Protein AF-T1A4I3-F1 (afdb_monomer_lite)

Sequence (68 aa):
ALYLETFAAHGNLAALSAEFFAHLGAALPGQVWLALAWRGARMVAMALFLSSSSTLYGRYWGSRENAP

InterPro domains:
  IPR007434 Peptidogalycan biosysnthesis/recognition [PF04339] (2-67)
  IPR007434 Peptidogalycan biosysnthesis/recognition [PTHR47017] (2-66)
  IPR016181 Acyl-CoA N-acyltransferase [SSF55729] (1-67)

Structure (mmCIF, N/CA/C/O backbone):
data_AF-T1A4I3-F1
#
_entry.id   AF-T1A4I3-F1
#
loop_
_atom_site.group_PDB
_atom_site.id
_atom_site.type_symbol
_atom_site.label_atom_id
_atom_site.label_alt_id
_atom_site.label_comp_id
_atom_site.label_asym_id
_atom_site.label_entity_id
_atom_site.label_seq_id
_atom_site.pdbx_PDB_ins_code
_atom_site.Cartn_x
_atom_site.Cartn_y
_atom_site.Cartn_z
_atom_site.occupancy
_atom_site.B_iso_or_equiv
_atom_site.auth_seq_id
_atom_site.auth_comp_id
_atom_site.auth_asym_id
_atom_site.auth_atom_id
_atom_site.pdbx_PDB_model_num
A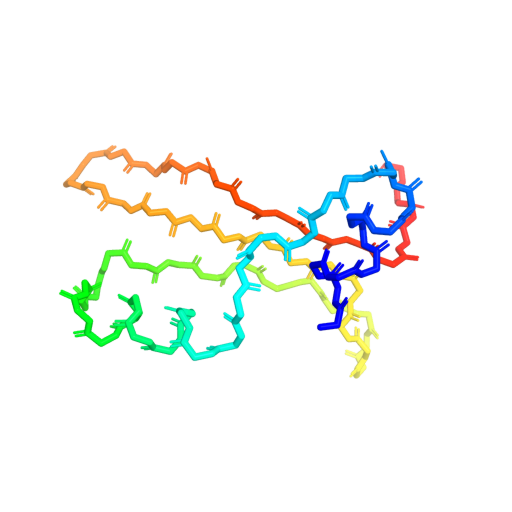TOM 1 N N . ALA A 1 1 ? 8.080 -2.466 -6.197 1.00 72.81 1 ALA A N 1
ATOM 2 C CA . ALA A 1 1 ? 8.275 -2.260 -7.647 1.00 72.81 1 ALA A CA 1
ATOM 3 C C . ALA A 1 1 ? 7.482 -1.051 -8.147 1.00 72.81 1 ALA A C 1
ATOM 5 O O . ALA A 1 1 ? 8.101 -0.025 -8.361 1.00 72.81 1 ALA A O 1
ATOM 6 N N . LEU A 1 2 ? 6.142 -1.099 -8.199 1.00 82.12 2 LEU A N 1
ATOM 7 C CA . LEU A 1 2 ? 5.299 0.027 -8.653 1.00 82.12 2 LEU A CA 1
ATOM 8 C C . LEU A 1 2 ? 5.551 1.354 -7.911 1.00 82.12 2 LEU A C 1
ATOM 10 O O . LEU A 1 2 ? 5.731 2.382 -8.549 1.00 82.12 2 LEU A O 1
ATOM 14 N N . TYR A 1 3 ? 5.630 1.320 -6.576 1.00 79.50 3 TYR A N 1
ATOM 15 C CA . TYR A 1 3 ? 5.974 2.488 -5.751 1.00 79.50 3 TYR A CA 1
ATOM 16 C C . TYR A 1 3 ? 7.325 3.116 -6.142 1.00 79.50 3 TYR A C 1
ATOM 18 O O . TYR A 1 3 ? 7.409 4.317 -6.377 1.00 79.50 3 TYR A O 1
ATOM 26 N N . LEU A 1 4 ? 8.371 2.291 -6.276 1.00 79.50 4 LEU A N 1
ATOM 27 C CA . LEU A 1 4 ? 9.716 2.746 -6.649 1.00 79.50 4 LEU A CA 1
ATOM 28 C C . LEU A 1 4 ? 9.738 3.349 -8.057 1.00 79.50 4 LEU A C 1
ATOM 30 O O . LEU A 1 4 ? 10.320 4.406 -8.263 1.00 79.50 4 LEU A O 1
ATOM 34 N N . GLU A 1 5 ? 9.086 2.687 -9.012 1.00 80.69 5 GLU A N 1
ATOM 35 C CA . GLU A 1 5 ? 9.036 3.124 -10.410 1.00 80.69 5 GLU A CA 1
ATOM 36 C C . GLU A 1 5 ? 8.313 4.462 -10.559 1.00 80.69 5 GLU A C 1
ATOM 38 O O . GLU A 1 5 ? 8.790 5.349 -11.260 1.00 80.69 5 GLU A O 1
ATOM 43 N N . THR A 1 6 ? 7.196 4.645 -9.854 1.00 79.75 6 THR A N 1
ATOM 44 C CA . THR A 1 6 ? 6.466 5.915 -9.865 1.00 79.75 6 THR A CA 1
ATOM 45 C C . THR A 1 6 ? 7.283 7.045 -9.249 1.00 79.75 6 THR A C 1
ATOM 47 O O . THR A 1 6 ? 7.329 8.133 -9.817 1.00 79.75 6 THR A O 1
ATOM 50 N N . PHE A 1 7 ? 7.967 6.804 -8.131 1.00 80.69 7 PHE A N 1
ATOM 51 C CA . PHE A 1 7 ? 8.813 7.820 -7.501 1.00 80.69 7 PHE A CA 1
ATOM 52 C C . PHE A 1 7 ? 10.018 8.188 -8.374 1.00 80.69 7 PHE A C 1
ATOM 54 O O . PHE A 1 7 ? 10.279 9.376 -8.566 1.00 80.69 7 PHE A O 1
ATOM 61 N N . ALA A 1 8 ? 10.667 7.198 -8.996 1.00 75.62 8 ALA A N 1
ATOM 62 C CA . ALA A 1 8 ? 11.735 7.423 -9.967 1.00 75.62 8 ALA A CA 1
ATOM 63 C C . ALA A 1 8 ? 11.258 8.258 -11.170 1.00 75.62 8 ALA A C 1
ATOM 65 O O . ALA A 1 8 ? 11.952 9.183 -11.583 1.00 75.62 8 ALA A O 1
ATOM 66 N N . ALA A 1 9 ? 10.055 7.988 -11.690 1.00 75.38 9 ALA A N 1
ATOM 67 C CA . ALA A 1 9 ? 9.484 8.724 -12.819 1.00 75.38 9 ALA A CA 1
ATOM 68 C C . ALA A 1 9 ? 9.151 10.194 -12.497 1.00 75.38 9 ALA A C 1
ATOM 70 O O . ALA A 1 9 ? 9.168 11.030 -13.396 1.00 75.38 9 ALA A O 1
ATOM 71 N N . HIS A 1 10 ? 8.870 10.519 -11.231 1.00 76.62 10 HIS A N 1
ATOM 72 C CA . HIS A 1 10 ? 8.507 11.874 -10.793 1.00 76.62 10 HIS A CA 1
ATOM 73 C C . HIS A 1 10 ? 9.652 12.603 -10.063 1.00 76.62 10 HIS A C 1
ATOM 75 O O . HIS A 1 10 ? 9.422 13.657 -9.476 1.00 76.62 10 HIS A O 1
ATOM 81 N N . GLY A 1 11 ? 10.874 12.051 -10.071 1.00 70.00 11 GLY A N 1
ATOM 82 C CA . GLY A 1 11 ? 12.053 12.663 -9.443 1.00 70.00 11 GLY A CA 1
ATOM 83 C C . GLY A 1 11 ? 12.022 12.703 -7.910 1.00 70.00 11 GLY A C 1
ATOM 84 O O . GLY A 1 11 ? 12.800 13.433 -7.301 1.00 70.00 11 GLY A O 1
ATOM 85 N N . ASN A 1 12 ? 11.138 11.928 -7.278 1.00 70.81 12 ASN A N 1
ATOM 86 C CA . ASN A 1 12 ? 10.995 11.882 -5.826 1.00 70.81 12 ASN A CA 1
ATOM 87 C C . ASN A 1 12 ? 11.804 10.727 -5.226 1.00 70.81 12 ASN A C 1
ATOM 89 O O . ASN A 1 12 ? 11.885 9.637 -5.793 1.00 70.81 12 ASN A O 1
ATOM 93 N N . LEU A 1 13 ? 12.350 10.932 -4.025 1.00 74.06 13 LEU A N 1
ATOM 94 C CA . LEU A 1 13 ? 12.986 9.855 -3.270 1.00 74.06 13 LEU A CA 1
ATOM 95 C C . LEU A 1 13 ? 11.909 8.902 -2.741 1.00 74.06 13 LEU A C 1
ATOM 97 O O . LEU A 1 13 ? 11.033 9.303 -1.972 1.00 74.06 13 LEU A O 1
ATOM 101 N N . ALA A 1 14 ? 11.991 7.630 -3.123 1.00 79.06 14 ALA A N 1
ATOM 102 C CA . ALA A 1 14 ? 11.197 6.579 -2.504 1.00 79.06 14 ALA A CA 1
ATOM 103 C C . ALA A 1 14 ? 11.660 6.365 -1.054 1.00 79.06 14 ALA A C 1
ATOM 105 O O . ALA A 1 14 ? 12.552 5.568 -0.778 1.00 79.06 14 ALA A O 1
ATOM 106 N N . ALA A 1 15 ? 11.066 7.119 -0.131 1.00 79.88 15 ALA A N 1
ATOM 107 C CA . ALA A 1 15 ? 11.471 7.152 1.271 1.00 79.88 15 ALA A CA 1
ATOM 108 C C . ALA A 1 15 ? 11.092 5.884 2.056 1.00 79.88 15 ALA A C 1
ATOM 110 O O . ALA A 1 15 ? 11.627 5.656 3.138 1.00 79.88 15 ALA A O 1
ATOM 111 N N . LEU A 1 16 ? 10.160 5.072 1.545 1.00 86.56 16 LEU A N 1
ATOM 112 C CA . LEU A 1 16 ? 9.648 3.902 2.256 1.00 86.56 16 LEU A CA 1
ATOM 113 C C . LEU A 1 16 ? 10.249 2.595 1.736 1.00 86.56 16 LEU A C 1
ATOM 115 O O . LEU A 1 16 ? 10.218 2.305 0.538 1.00 86.56 16 LEU A O 1
ATOM 119 N N . SER A 1 17 ? 10.751 1.779 2.663 1.00 88.31 17 SER A N 1
ATOM 120 C CA . SER A 1 17 ? 11.296 0.452 2.381 1.00 88.31 17 SER A CA 1
ATOM 121 C C . SER A 1 17 ? 10.217 -0.636 2.427 1.00 88.31 17 SER A C 1
ATOM 123 O O . SER A 1 17 ? 9.132 -0.454 2.982 1.00 88.31 17 SER A O 1
ATOM 125 N N . ALA A 1 18 ? 10.525 -1.813 1.877 1.00 88.69 18 ALA A N 1
ATOM 126 C CA . ALA A 1 18 ? 9.661 -2.989 2.004 1.00 88.69 18 ALA A CA 1
ATOM 127 C C . ALA A 1 18 ? 9.421 -3.378 3.477 1.00 88.69 18 ALA A C 1
ATOM 129 O O . ALA A 1 18 ? 8.298 -3.709 3.852 1.00 88.69 18 ALA A O 1
ATOM 130 N N . GLU A 1 19 ? 10.458 -3.279 4.313 1.00 92.56 19 GLU A N 1
ATOM 131 C CA . GLU A 1 19 ? 10.386 -3.553 5.753 1.00 92.56 19 GLU A CA 1
ATOM 132 C C . GLU A 1 19 ? 9.435 -2.593 6.468 1.00 92.56 19 GLU A C 1
ATOM 134 O O . GLU A 1 19 ? 8.661 -3.026 7.319 1.00 92.56 19 GLU A O 1
ATOM 139 N N . PHE A 1 20 ? 9.421 -1.314 6.078 1.00 92.25 20 PHE A N 1
ATOM 140 C CA . PHE A 1 20 ? 8.463 -0.350 6.611 1.00 92.25 20 PHE A CA 1
ATOM 141 C C . PHE A 1 20 ? 7.021 -0.771 6.314 1.00 92.25 20 PHE A C 1
ATOM 143 O O . PHE A 1 20 ? 6.185 -0.756 7.212 1.00 92.25 20 PHE A O 1
ATOM 150 N N . PHE A 1 21 ? 6.717 -1.188 5.080 1.00 91.31 21 PHE A N 1
ATOM 151 C CA . PHE A 1 21 ? 5.364 -1.635 4.730 1.00 91.31 21 PHE A CA 1
ATOM 152 C C . PHE A 1 21 ? 4.956 -2.908 5.482 1.00 91.31 21 PHE A C 1
ATOM 154 O O . PHE A 1 21 ? 3.816 -3.004 5.938 1.00 91.31 21 PHE A O 1
ATOM 161 N N . ALA A 1 22 ? 5.876 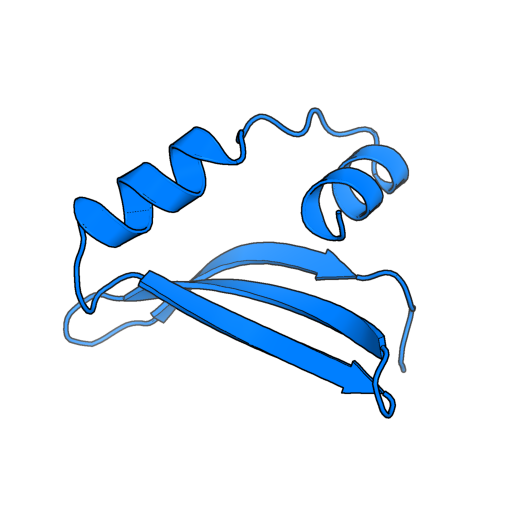-3.861 5.651 1.00 92.06 22 ALA A N 1
ATOM 162 C CA . ALA A 1 22 ? 5.627 -5.066 6.440 1.00 92.06 22 ALA A CA 1
ATOM 163 C C . ALA A 1 22 ? 5.358 -4.726 7.916 1.00 92.06 22 ALA A C 1
ATOM 165 O O . ALA A 1 22 ? 4.378 -5.197 8.495 1.00 92.06 22 ALA A O 1
ATOM 166 N N . HIS A 1 23 ? 6.183 -3.855 8.502 1.00 95.00 23 HIS A N 1
ATOM 167 C CA . HIS A 1 23 ? 5.994 -3.369 9.864 1.00 95.00 23 HIS A CA 1
ATOM 168 C C . HIS A 1 23 ? 4.659 -2.637 10.027 1.00 95.00 23 HIS A C 1
ATOM 170 O O . HIS A 1 23 ? 3.928 -2.906 10.974 1.00 95.00 23 HIS A O 1
ATOM 176 N N . LEU A 1 24 ? 4.307 -1.760 9.085 1.00 94.00 24 LEU A N 1
ATOM 177 C CA . LEU A 1 24 ? 3.066 -0.990 9.107 1.00 94.00 24 LEU A CA 1
ATOM 178 C C . LEU A 1 24 ? 1.832 -1.901 9.160 1.00 94.00 24 LEU A C 1
ATOM 180 O O . LEU A 1 24 ? 0.941 -1.672 9.975 1.00 94.00 24 LEU A O 1
ATOM 184 N N . GLY A 1 25 ? 1.796 -2.952 8.334 1.00 93.62 25 GLY A N 1
ATOM 185 C CA . GLY A 1 25 ? 0.702 -3.928 8.334 1.00 93.62 25 GLY A CA 1
ATOM 186 C C . GLY A 1 25 ? 0.583 -4.710 9.646 1.00 93.62 25 GLY A C 1
ATOM 187 O O . GLY A 1 25 ? -0.529 -4.997 10.086 1.00 93.62 25 GLY A O 1
ATOM 188 N N . ALA A 1 26 ? 1.710 -5.012 10.295 1.00 96.12 26 ALA A N 1
ATOM 189 C CA . ALA A 1 26 ? 1.730 -5.690 11.590 1.00 96.12 26 ALA A CA 1
ATOM 190 C C . ALA A 1 26 ? 1.357 -4.762 12.760 1.00 96.12 26 ALA A C 1
ATOM 192 O O . ALA A 1 26 ? 0.661 -5.183 13.680 1.00 96.12 26 ALA A O 1
ATOM 193 N N . ALA A 1 27 ? 1.809 -3.507 12.730 1.00 97.00 27 ALA A N 1
ATOM 194 C CA . ALA A 1 27 ? 1.581 -2.528 13.791 1.00 97.00 27 ALA A CA 1
ATOM 195 C C . ALA A 1 27 ? 0.148 -1.969 13.792 1.00 97.00 27 ALA A C 1
ATOM 197 O O . ALA A 1 27 ? -0.355 -1.577 14.844 1.00 97.00 27 ALA A O 1
ATOM 198 N N . LEU A 1 28 ? -0.512 -1.931 12.629 1.00 95.25 28 LEU A N 1
ATOM 199 C CA . LEU A 1 28 ? -1.861 -1.384 12.447 1.00 95.25 28 LEU A CA 1
ATOM 200 C C . LEU A 1 28 ? -2.799 -2.409 11.779 1.00 95.25 28 LEU A C 1
ATOM 202 O O . LEU A 1 28 ? -3.310 -2.169 10.677 1.00 95.25 28 LEU A O 1
ATOM 206 N N . PRO A 1 29 ? -3.054 -3.561 12.425 1.00 94.31 29 PRO A N 1
ATOM 207 C CA . PRO A 1 29 ? -3.880 -4.608 11.841 1.00 94.31 29 PRO A CA 1
ATOM 208 C C . PRO A 1 29 ? -5.303 -4.095 11.584 1.00 94.31 29 PRO A C 1
ATOM 210 O O . PRO A 1 29 ? -5.888 -3.387 12.403 1.00 94.31 29 PRO A O 1
ATOM 213 N N . GLY A 1 30 ? -5.852 -4.428 10.415 1.00 94.75 30 GLY A N 1
ATOM 214 C CA . GLY A 1 30 ? -7.191 -3.996 9.995 1.00 94.75 30 GLY A CA 1
ATOM 215 C C . GLY A 1 30 ? -7.315 -2.514 9.616 1.00 94.75 30 GLY A C 1
ATOM 216 O O . GLY A 1 30 ? -8.400 -2.083 9.236 1.00 94.75 30 GLY A O 1
ATOM 217 N N . GLN A 1 31 ? -6.229 -1.737 9.692 1.00 97.00 31 GLN A N 1
ATOM 218 C CA . GLN A 1 31 ? -6.220 -0.307 9.360 1.00 97.00 31 GLN A CA 1
ATOM 219 C C . GLN A 1 31 ? -5.351 0.037 8.147 1.00 97.00 31 GLN A C 1
ATOM 221 O O . GLN A 1 31 ? -5.264 1.201 7.759 1.00 97.00 31 GLN A O 1
ATOM 226 N N . VAL A 1 32 ? -4.710 -0.959 7.535 1.00 96.56 32 VAL A N 1
ATOM 227 C CA . VAL A 1 32 ? -3.851 -0.798 6.359 1.00 96.56 32 VAL A CA 1
ATOM 228 C C . VAL A 1 32 ? -4.485 -1.535 5.191 1.00 96.56 32 VAL A C 1
ATOM 230 O O . VAL A 1 32 ? -4.746 -2.734 5.278 1.00 96.56 32 VAL A O 1
ATOM 2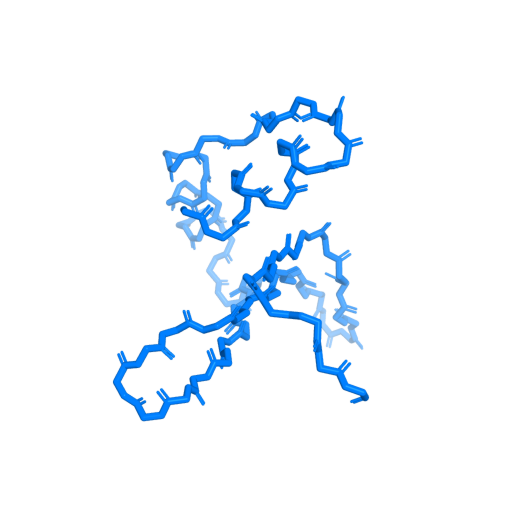33 N N . TRP A 1 33 ? -4.703 -0.822 4.090 1.00 95.25 33 TRP A N 1
ATOM 234 C CA . TRP A 1 33 ? -5.392 -1.351 2.917 1.00 95.25 33 TRP A CA 1
ATOM 235 C C . TRP A 1 33 ? -4.551 -1.181 1.660 1.00 95.25 33 TRP A C 1
ATOM 237 O O . TRP A 1 33 ? -3.963 -0.124 1.427 1.00 95.25 33 TRP A O 1
ATOM 247 N N . LEU A 1 34 ? -4.544 -2.217 0.823 1.00 94.12 34 LEU A N 1
ATOM 248 C CA . LEU A 1 34 ? -3.895 -2.232 -0.484 1.00 94.12 34 LEU A CA 1
ATOM 249 C C . LEU A 1 34 ? -4.941 -2.509 -1.560 1.00 94.12 34 LEU A C 1
ATOM 251 O O . LEU A 1 34 ? -5.536 -3.584 -1.590 1.00 94.12 34 LEU A O 1
ATOM 255 N N . ALA A 1 35 ? -5.132 -1.552 -2.462 1.00 95.00 35 ALA A N 1
ATOM 256 C CA . ALA A 1 35 ? -5.848 -1.779 -3.708 1.00 95.00 35 ALA A CA 1
ATOM 257 C C . ALA A 1 35 ? -4.830 -2.109 -4.800 1.00 95.00 35 ALA A C 1
ATOM 259 O O . ALA A 1 35 ? -3.874 -1.358 -4.996 1.00 95.00 35 ALA A O 1
ATOM 260 N N . LEU A 1 36 ? -5.033 -3.221 -5.506 1.00 94.69 36 LEU A N 1
ATOM 261 C CA . LEU A 1 36 ? -4.156 -3.679 -6.583 1.00 94.69 36 LEU A CA 1
ATOM 262 C C . LEU A 1 36 ? -4.946 -3.749 -7.888 1.00 94.69 36 LEU A C 1
ATOM 264 O O . LEU A 1 36 ? -6.025 -4.339 -7.929 1.00 94.69 36 LEU A O 1
ATOM 268 N N . ALA A 1 37 ? -4.391 -3.189 -8.957 1.00 94.62 37 ALA A N 1
ATOM 269 C CA . ALA A 1 37 ? -4.950 -3.290 -10.297 1.00 94.62 37 ALA A CA 1
ATOM 270 C C . ALA A 1 37 ? -4.162 -4.312 -11.117 1.00 94.62 37 ALA A C 1
ATOM 272 O O . ALA A 1 37 ? -2.927 -4.273 -11.165 1.00 94.62 37 ALA A O 1
ATOM 273 N N . TRP A 1 38 ? -4.887 -5.197 -11.796 1.00 93.81 38 TRP A N 1
ATOM 274 C CA . TRP A 1 38 ? -4.323 -6.291 -12.578 1.00 93.81 38 TRP A CA 1
ATOM 275 C C . TRP A 1 38 ? -4.829 -6.248 -14.018 1.00 93.81 38 TRP A C 1
ATOM 277 O O . TRP A 1 38 ? -6.006 -5.998 -14.270 1.00 93.81 38 TRP A O 1
ATOM 287 N N . ARG A 1 39 ? -3.934 -6.540 -14.962 1.00 92.19 39 ARG A N 1
ATOM 288 C CA . ARG A 1 39 ? -4.242 -6.810 -16.367 1.00 92.19 39 ARG A CA 1
ATOM 289 C C . ARG A 1 39 ? -3.784 -8.230 -16.677 1.00 92.19 39 ARG A C 1
ATOM 291 O O . ARG A 1 39 ? -2.591 -8.491 -16.842 1.00 92.19 39 ARG A O 1
ATOM 298 N N . GLY A 1 40 ? -4.733 -9.163 -16.690 1.00 93.25 40 GLY A N 1
ATOM 299 C CA . GLY A 1 40 ? -4.409 -10.590 -16.672 1.00 93.25 40 GLY A CA 1
ATOM 300 C C . GLY A 1 40 ? -3.566 -10.932 -15.438 1.00 93.25 40 GLY A C 1
ATOM 301 O O . GLY A 1 40 ? -3.915 -10.552 -14.325 1.00 93.25 40 GLY A O 1
ATOM 302 N N . ALA A 1 41 ? -2.426 -11.593 -15.640 1.00 93.81 41 ALA A N 1
ATOM 303 C CA . ALA A 1 41 ? -1.499 -11.954 -14.562 1.00 93.81 41 ALA A CA 1
ATOM 304 C C . ALA A 1 41 ? -0.533 -10.826 -14.146 1.00 93.81 41 ALA A C 1
ATOM 306 O O . ALA A 1 41 ? 0.262 -11.000 -13.224 1.00 93.81 41 ALA A O 1
ATOM 307 N N . ARG A 1 42 ? -0.551 -9.671 -14.825 1.00 91.19 42 ARG A N 1
ATOM 308 C CA . ARG A 1 42 ? 0.371 -8.566 -14.546 1.00 91.19 42 ARG A CA 1
ATOM 309 C C . ARG A 1 42 ? -0.287 -7.530 -13.643 1.00 91.19 42 ARG A C 1
ATOM 311 O O . ARG A 1 42 ? -1.304 -6.949 -14.005 1.00 91.19 42 ARG A O 1
ATOM 318 N N . MET A 1 43 ? 0.343 -7.233 -12.510 1.00 92.81 43 MET A N 1
ATOM 319 C CA . MET A 1 43 ? -0.026 -6.084 -11.683 1.00 92.81 43 MET A CA 1
ATOM 320 C C . MET A 1 43 ? 0.444 -4.786 -12.359 1.00 92.81 43 MET A C 1
ATOM 322 O O . MET A 1 43 ? 1.632 -4.643 -12.678 1.00 92.81 43 MET A O 1
ATOM 326 N N . VAL A 1 44 ? -0.485 -3.857 -12.589 1.00 93.75 44 VAL A N 1
ATOM 327 C CA . VAL A 1 44 ? -0.254 -2.621 -13.361 1.00 93.75 44 VAL A CA 1
ATOM 328 C C . VAL A 1 44 ? -0.275 -1.360 -12.500 1.00 93.75 44 VAL A C 1
ATOM 330 O O . VAL A 1 44 ? 0.467 -0.428 -12.797 1.00 93.75 44 VAL A O 1
ATOM 333 N N . ALA A 1 45 ? -1.044 -1.351 -11.408 1.00 93.75 45 ALA A N 1
ATOM 334 C CA . ALA A 1 45 ? -1.090 -0.239 -10.462 1.00 93.75 45 ALA A CA 1
ATOM 335 C C . ALA A 1 45 ? -1.401 -0.713 -9.036 1.00 93.75 45 ALA A C 1
ATOM 337 O O . ALA A 1 45 ? -1.880 -1.828 -8.820 1.00 93.75 45 ALA A O 1
ATOM 338 N N . MET A 1 46 ? -1.116 0.144 -8.060 1.00 94.00 46 MET A N 1
ATOM 339 C CA . MET A 1 46 ? -1.436 -0.066 -6.653 1.00 94.00 46 MET A CA 1
ATOM 340 C C . MET A 1 46 ? -1.742 1.259 -5.951 1.00 94.00 46 MET A C 1
ATOM 342 O O . MET A 1 46 ? -1.179 2.298 -6.302 1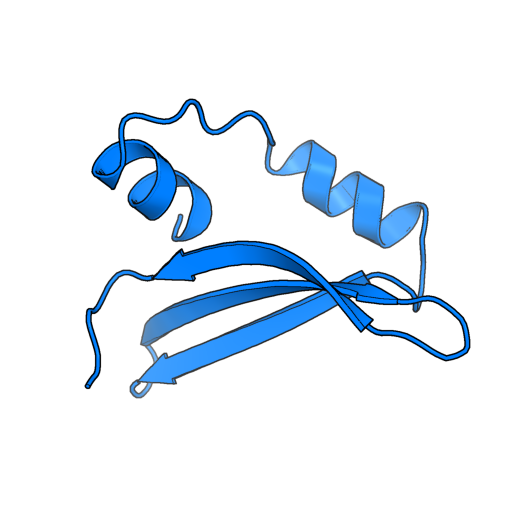.00 94.00 46 MET A O 1
ATOM 346 N N . ALA A 1 47 ? -2.562 1.203 -4.905 1.00 93.81 47 ALA A N 1
ATOM 347 C CA . ALA A 1 47 ? -2.755 2.288 -3.948 1.00 93.81 47 ALA A CA 1
ATOM 348 C C . ALA A 1 47 ? -2.755 1.747 -2.507 1.00 93.81 47 ALA A C 1
ATOM 350 O O . ALA A 1 47 ? -3.347 0.705 -2.226 1.00 93.81 47 ALA A O 1
ATOM 351 N N . LEU A 1 48 ? -2.051 2.443 -1.614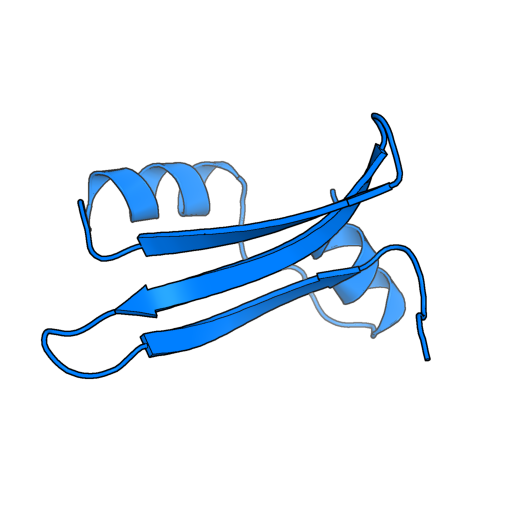 1.00 94.31 48 LEU A N 1
ATOM 352 C CA . LEU A 1 48 ? -1.977 2.181 -0.182 1.00 94.31 48 LEU A CA 1
ATOM 353 C C . LEU A 1 48 ? -2.815 3.220 0.553 1.00 94.31 48 LEU A C 1
ATOM 355 O O . LEU A 1 48 ? -2.645 4.433 0.360 1.00 94.31 48 LEU A O 1
ATOM 359 N N . PHE A 1 49 ? -3.643 2.726 1.462 1.00 96.00 49 PHE A N 1
ATOM 360 C CA . PHE A 1 49 ? -4.495 3.537 2.306 1.00 96.00 49 PHE A CA 1
ATOM 361 C C . PHE A 1 49 ? -4.328 3.168 3.774 1.00 96.00 49 PHE A C 1
ATOM 363 O O . PHE A 1 49 ? -4.032 2.024 4.121 1.00 96.00 49 PHE A O 1
ATOM 370 N N . LEU A 1 50 ? -4.580 4.154 4.627 1.00 96.44 50 LEU A N 1
ATOM 371 C CA . LEU A 1 50 ? -4.810 3.955 6.052 1.00 96.44 50 LEU A CA 1
ATOM 372 C C . LEU A 1 50 ? -6.277 4.239 6.350 1.00 96.44 50 LEU A C 1
ATOM 374 O O . LEU A 1 50 ? -6.843 5.142 5.738 1.00 96.44 50 LEU A O 1
ATOM 378 N N . SER A 1 51 ? -6.893 3.520 7.277 1.00 96.94 51 SER A N 1
ATOM 379 C CA . SER A 1 51 ? -8.280 3.768 7.675 1.00 96.94 51 SER A CA 1
ATOM 380 C C . SER A 1 51 ? -8.399 4.117 9.151 1.00 96.94 51 SER A C 1
ATOM 382 O O . SER A 1 51 ? -7.751 3.501 9.991 1.00 96.94 51 SER A O 1
ATOM 384 N N . SER A 1 52 ? -9.281 5.064 9.458 1.00 95.50 52 SER A N 1
ATOM 385 C CA . SER A 1 52 ? -9.891 5.198 10.783 1.00 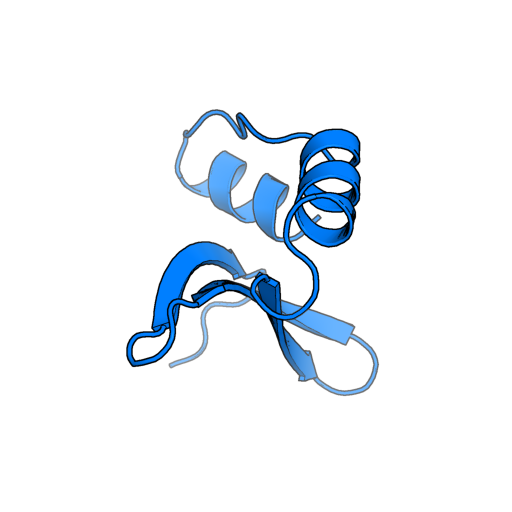95.50 52 SER A CA 1
ATOM 386 C C . SER A 1 52 ? -11.224 4.439 10.823 1.00 95.50 52 SER A C 1
ATOM 388 O O . SER A 1 52 ? -11.556 3.696 9.899 1.00 95.50 52 SER A O 1
ATOM 390 N N . SER A 1 53 ? -12.022 4.649 11.871 1.00 95.31 53 SER A N 1
ATOM 391 C CA . SER A 1 53 ? -13.375 4.091 11.975 1.00 95.31 53 SER A CA 1
ATOM 392 C C . SER A 1 53 ? -14.354 4.609 10.913 1.00 95.31 53 SER A C 1
ATOM 394 O O . SER A 1 53 ? -15.363 3.957 10.668 1.00 95.31 53 SER A O 1
ATOM 396 N N . SER A 1 54 ? -14.088 5.763 10.292 1.00 96.75 54 SER A N 1
ATOM 397 C CA . SER A 1 54 ? -15.029 6.419 9.369 1.00 96.75 54 SER A CA 1
ATOM 398 C C . SER A 1 54 ? -14.423 6.842 8.035 1.00 96.75 54 SER A C 1
ATOM 400 O O . SER A 1 54 ? -15.159 7.228 7.130 1.00 96.75 54 SER A O 1
ATOM 402 N N . THR A 1 55 ? -13.096 6.840 7.914 1.00 97.12 55 THR A N 1
ATOM 403 C CA . THR A 1 55 ? -12.416 7.519 6.810 1.00 97.12 55 THR A CA 1
ATOM 404 C C . THR A 1 55 ? -11.275 6.674 6.277 1.00 97.12 55 THR A C 1
ATOM 406 O O . THR A 1 55 ? -10.446 6.184 7.042 1.00 97.12 55 THR A O 1
ATOM 409 N N . LEU A 1 56 ? -11.203 6.558 4.951 1.00 97.00 56 LEU A N 1
ATOM 410 C CA . LEU A 1 56 ? -10.062 5.994 4.245 1.00 97.00 56 LEU A CA 1
ATOM 411 C C . LEU A 1 56 ? -9.168 7.129 3.740 1.00 97.00 56 LEU A C 1
ATOM 413 O O . LEU A 1 56 ? -9.624 8.048 3.064 1.00 97.00 56 LEU A O 1
ATOM 417 N N . TYR A 1 57 ? -7.883 7.056 4.054 1.00 96.56 57 TYR A N 1
ATOM 418 C CA . TYR A 1 57 ? -6.903 8.067 3.708 1.00 96.56 57 TYR A CA 1
ATOM 419 C C . TYR A 1 57 ? -5.895 7.518 2.698 1.00 96.56 57 TYR A C 1
ATOM 421 O O . TYR A 1 57 ? -5.100 6.636 3.027 1.00 96.56 57 TYR A O 1
ATOM 429 N N . GLY A 1 58 ? -5.880 8.076 1.486 1.00 93.94 58 GLY A N 1
ATOM 430 C CA . GLY A 1 58 ? -4.847 7.777 0.490 1.00 93.94 58 GLY A CA 1
ATOM 431 C C . GLY A 1 58 ? -3.470 8.256 0.954 1.00 93.94 58 GLY A C 1
ATOM 432 O O . GLY A 1 58 ? -3.340 9.360 1.495 1.00 93.94 58 GLY A O 1
ATOM 433 N N . ARG A 1 59 ? -2.439 7.420 0.788 1.00 90.94 59 ARG A N 1
ATOM 434 C CA . ARG A 1 59 ? -1.061 7.758 1.189 1.00 90.94 59 ARG A CA 1
ATOM 435 C C . ARG A 1 59 ? -0.072 7.613 0.053 1.00 90.94 59 ARG A C 1
ATOM 437 O O . ARG A 1 59 ? 0.588 8.582 -0.301 1.00 90.94 59 ARG A O 1
ATOM 444 N N . TYR A 1 60 ? 0.007 6.423 -0.525 1.00 89.88 60 TYR A N 1
ATOM 445 C CA . TYR A 1 60 ? 0.973 6.133 -1.575 1.00 89.88 60 TYR A CA 1
ATOM 446 C C . TYR A 1 60 ? 0.305 5.392 -2.711 1.00 89.88 60 TYR A C 1
ATOM 448 O O . TYR A 1 60 ? -0.640 4.635 -2.511 1.00 89.88 60 TYR A O 1
ATOM 456 N N . TRP A 1 61 ? 0.815 5.605 -3.909 1.00 91.25 61 TRP A N 1
ATOM 457 C CA . TRP A 1 61 ? 0.351 4.934 -5.105 1.00 91.25 61 TRP A CA 1
ATOM 458 C C . TRP A 1 61 ? 1.544 4.622 -5.996 1.00 91.25 61 TRP A C 1
ATOM 460 O O . TRP A 1 61 ? 2.642 5.156 -5.813 1.00 91.25 61 TRP A O 1
ATOM 470 N N . GLY A 1 62 ? 1.322 3.735 -6.952 1.00 90.75 62 GLY A N 1
ATOM 471 C CA . GLY A 1 62 ? 2.248 3.564 -8.049 1.00 90.75 62 GLY A CA 1
ATOM 472 C C . GLY A 1 62 ? 1.576 2.907 -9.236 1.00 90.75 62 GLY A C 1
ATOM 473 O O . GLY A 1 62 ? 0.722 2.039 -9.064 1.00 90.75 62 GLY A O 1
ATOM 474 N N . SER A 1 63 ? 1.969 3.314 -10.433 1.00 92.00 63 SER A N 1
ATOM 475 C CA . SER A 1 63 ? 1.503 2.737 -11.687 1.00 92.00 63 SER A CA 1
ATOM 476 C C . SER A 1 63 ? 2.661 2.545 -12.658 1.00 92.00 63 SER A C 1
ATOM 478 O O . SER A 1 63 ? 3.627 3.307 -12.658 1.00 92.00 63 SER A O 1
ATOM 480 N N . ARG A 1 64 ? 2.538 1.511 -13.489 1.00 87.38 64 ARG A N 1
ATOM 481 C CA . ARG A 1 64 ? 3.384 1.251 -14.663 1.00 87.38 64 ARG A CA 1
ATOM 482 C C . ARG A 1 64 ? 2.766 1.734 -15.965 1.00 87.38 64 ARG A C 1
ATOM 484 O O . ARG A 1 64 ? 3.453 1.795 -16.978 1.00 87.38 64 ARG A O 1
ATOM 491 N N . GLU A 1 65 ? 1.468 1.998 -15.951 1.00 85.06 65 GLU A N 1
ATOM 492 C CA . GLU A 1 65 ? 0.682 2.329 -17.132 1.00 85.06 65 GLU A CA 1
ATOM 493 C C . GLU A 1 65 ? -0.094 3.618 -16.864 1.00 85.06 65 GLU A C 1
ATOM 495 O O . GLU A 1 65 ? -0.682 3.792 -15.794 1.00 85.06 65 GLU A O 1
ATOM 500 N N . ASN A 1 66 ? -0.122 4.511 -17.848 1.00 77.88 66 ASN A N 1
ATOM 501 C CA . ASN A 1 66 ? -1.107 5.582 -17.873 1.00 77.88 66 ASN A CA 1
ATOM 502 C C . ASN A 1 66 ? -2.353 5.019 -18.552 1.00 77.88 66 ASN A C 1
ATOM 504 O O . ASN A 1 66 ? -2.328 4.723 -19.747 1.00 77.88 66 ASN A O 1
ATOM 508 N N . ALA A 1 67 ? -3.407 4.810 -17.771 1.00 70.19 67 ALA A N 1
ATOM 509 C CA . ALA A 1 67 ? -4.728 4.484 -18.285 1.00 70.19 67 ALA A CA 1
ATOM 510 C C . ALA A 1 67 ? -5.556 5.782 -18.391 1.00 70.19 67 ALA A C 1
ATOM 512 O O . ALA A 1 67 ? -5.341 6.673 -17.565 1.00 70.19 67 ALA A O 1
ATOM 513 N N . PRO A 1 68 ? -6.435 5.913 -19.400 1.00 61.88 68 PRO A N 1
ATOM 514 C CA . PRO A 1 68 ? -7.376 7.027 -19.496 1.00 61.88 68 PRO A CA 1
ATOM 515 C C . PRO A 1 68 ? -8.396 7.035 -18.351 1.00 61.88 68 PRO A C 1
ATOM 517 O O . PRO A 1 68 ? -8.673 5.948 -17.789 1.00 61.88 68 PRO A O 1
#

Secondary structure (DSSP, 8-state):
-HHHHHHHHTT------HHHHHHHHHHSTTSEEEEEEEETTEEEEEEEEEE-SS-EEEEEEEESS---

Radius of gyration: 12.88 Å; chains: 1; bounding box: 28×25×33 Å

Foldseek 3Di:
DQQCVQCVVVVHDSPDDPVNVVVVCVVQPPFKDKDWDDDVPDTFKIWIWGDDPPDIGTDTMGGPDDDD

pLDDT: mean 88.84, std 8.53, range [61.88, 97.12]

Organism: NCBI:txid410659